Protein AF-A0A5B8FH58-F1 (afdb_monomer_lite)

Sequence (162 a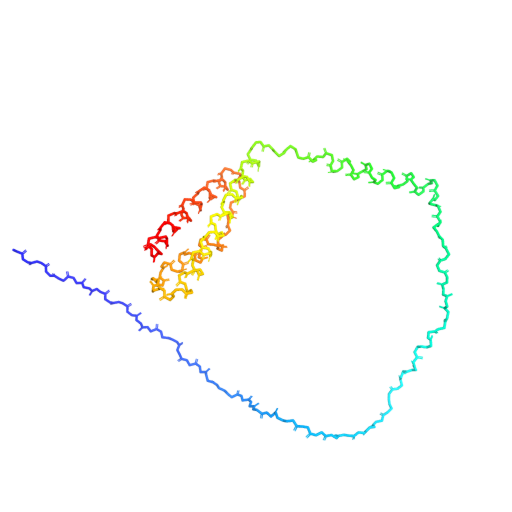a):
MTRTVSIRAASLMGLAAALLLGGCADSPPEGAADTGALPPATLNGAEVVTGPDKPSPEALDRAEAVSDAAAATTGAHADVGPRAREIGERERELALVRRKLVSQRHTLRQRRVAVDPGLDAEVLAATTARPSATEPAARLAEINAAILDARNLSDRLAALLS

Secondary structure (DSSP, 8-state):
----------------------------------------------------PPPPHHHHHHHHHHHHHHHHHHTT-----HHHHHHHHHHHHHHHHHHHHHHHHHHHHHTT----HHHHHHHHHHHH------SHHHHHHHHHHHHHHHHHHHHHHHHHH-

Structure (mmCIF, N/CA/C/O backbone):
data_AF-A0A5B8FH58-F1
#
_entry.id   AF-A0A5B8FH58-F1
#
loop_
_atom_site.group_PDB
_atom_site.id
_atom_site.type_symbol
_atom_site.label_atom_id
_atom_site.label_alt_id
_atom_site.label_comp_id
_atom_site.label_asym_id
_atom_site.label_entity_id
_atom_site.label_seq_id
_atom_site.pdbx_PDB_ins_code
_atom_site.Cartn_x
_atom_site.Cartn_y
_atom_site.Cartn_z
_atom_site.occupancy
_atom_site.B_iso_or_equiv
_atom_site.auth_seq_id
_atom_site.auth_comp_id
_atom_site.auth_asym_id
_atom_site.auth_atom_id
_atom_site.pdbx_PDB_model_num
ATOM 1 N N . MET A 1 1 ? -34.141 -34.342 5.334 1.00 43.81 1 MET A N 1
ATOM 2 C CA . MET A 1 1 ? -32.972 -35.225 5.128 1.00 43.81 1 MET A CA 1
ATOM 3 C C . MET A 1 1 ? -31.736 -34.498 5.630 1.00 43.81 1 MET A C 1
ATOM 5 O O . MET A 1 1 ? -31.265 -33.576 4.984 1.00 43.81 1 MET A O 1
ATOM 9 N N . THR A 1 2 ? -31.295 -34.839 6.835 1.00 42.75 2 THR A N 1
ATOM 10 C CA . THR A 1 2 ? -30.142 -34.269 7.539 1.00 42.75 2 THR A CA 1
ATOM 11 C C . THR A 1 2 ? -28.866 -34.997 7.119 1.00 42.75 2 THR A C 1
ATOM 13 O O . THR A 1 2 ? -28.808 -36.223 7.183 1.00 42.75 2 THR A O 1
ATOM 16 N N . ARG A 1 3 ? -27.834 -34.258 6.694 1.00 48.41 3 ARG A N 1
ATOM 17 C CA . ARG A 1 3 ? -26.467 -34.782 6.582 1.00 48.41 3 ARG A CA 1
ATOM 18 C C . ARG A 1 3 ? -25.529 -33.941 7.434 1.00 48.41 3 ARG A C 1
ATOM 20 O O . ARG A 1 3 ? -25.279 -32.774 7.157 1.00 48.41 3 ARG A O 1
ATOM 27 N N . THR A 1 4 ? -25.080 -34.586 8.496 1.00 44.44 4 THR A N 1
ATOM 28 C CA . THR A 1 4 ? -24.043 -34.198 9.446 1.00 44.44 4 THR A CA 1
ATOM 29 C C . THR A 1 4 ? -22.679 -34.728 8.966 1.00 44.44 4 THR A C 1
ATOM 31 O O . THR A 1 4 ? -22.645 -35.649 8.150 1.00 44.44 4 THR A O 1
ATOM 34 N N . VAL A 1 5 ? -21.595 -34.241 9.600 1.00 43.44 5 VAL A N 1
ATOM 35 C CA . VAL A 1 5 ? -20.196 -34.762 9.602 1.00 43.44 5 VAL A CA 1
ATOM 36 C C . VAL A 1 5 ? -19.317 -34.201 8.455 1.00 43.44 5 VAL A C 1
ATOM 38 O O . VAL A 1 5 ? -19.770 -34.124 7.325 1.00 43.44 5 VAL A O 1
ATOM 41 N N . SER A 1 6 ? -18.066 -33.739 8.620 1.00 38.81 6 SER A N 1
ATOM 42 C CA . SER A 1 6 ? -17.050 -33.913 9.672 1.00 38.81 6 SER A CA 1
ATOM 43 C C . SER A 1 6 ? -16.101 -32.709 9.723 1.00 38.81 6 SER A C 1
ATOM 45 O O . SER A 1 6 ? -15.565 -32.303 8.696 1.00 38.81 6 SER A O 1
ATOM 47 N N . ILE A 1 7 ? -15.796 -32.222 10.924 1.00 46.41 7 ILE A N 1
ATOM 48 C CA . ILE A 1 7 ? -14.622 -31.382 11.193 1.00 46.41 7 ILE A CA 1
ATOM 49 C C . ILE A 1 7 ? -13.418 -32.326 11.317 1.00 46.41 7 ILE A C 1
ATOM 51 O O . ILE A 1 7 ? -13.468 -33.278 12.098 1.00 46.41 7 ILE A O 1
ATOM 55 N N . ARG A 1 8 ? -12.343 -32.091 10.557 1.00 45.84 8 ARG A N 1
ATOM 56 C CA . ARG A 1 8 ? -11.032 -32.708 10.807 1.00 45.84 8 ARG A CA 1
ATOM 57 C C . ARG A 1 8 ? -10.108 -31.660 11.415 1.00 45.84 8 ARG A C 1
ATOM 59 O O . ARG A 1 8 ? -9.589 -30.796 10.720 1.00 45.84 8 ARG A O 1
ATOM 66 N N . ALA A 1 9 ? -9.931 -31.774 12.726 1.00 45.72 9 ALA A N 1
ATOM 67 C CA . ALA A 1 9 ? -8.808 -31.211 13.452 1.00 45.72 9 ALA A CA 1
ATOM 68 C C . ALA A 1 9 ? -7.535 -31.979 13.068 1.00 45.72 9 ALA A C 1
ATOM 70 O O . ALA A 1 9 ? -7.535 -33.211 13.068 1.00 45.72 9 ALA A O 1
ATOM 71 N N . ALA A 1 10 ? -6.461 -31.258 12.759 1.00 48.81 10 ALA A N 1
ATOM 72 C CA . ALA A 1 10 ? -5.134 -31.828 12.588 1.00 48.81 10 ALA A CA 1
ATOM 73 C C . ALA A 1 10 ? -4.118 -31.000 13.390 1.00 48.81 10 ALA A C 1
ATOM 75 O O . ALA A 1 10 ? -3.719 -29.912 12.990 1.00 48.81 10 ALA A O 1
ATOM 76 N N . SER A 1 11 ? -3.743 -31.582 14.533 1.00 46.19 11 SER A N 1
ATOM 77 C CA . SER A 1 11 ? -2.396 -31.617 15.125 1.00 46.19 11 SER A CA 1
ATOM 78 C C . SER A 1 11 ? -1.676 -30.302 15.470 1.00 46.19 11 SER A C 1
ATOM 80 O O . SER A 1 11 ? -0.882 -29.774 14.700 1.00 46.19 11 SER A O 1
ATOM 82 N N . LEU A 1 12 ? -1.858 -29.901 16.733 1.00 45.56 12 LEU A N 1
ATOM 83 C CA . LEU A 1 12 ? -0.871 -29.235 17.590 1.00 45.56 12 LEU A CA 1
ATOM 84 C C . LEU A 1 12 ? 0.172 -30.258 18.075 1.00 45.56 12 LEU A C 1
ATOM 86 O O . LEU A 1 12 ? -0.206 -31.200 18.760 1.00 45.56 12 LEU A O 1
ATOM 90 N N . MET A 1 13 ? 1.451 -30.046 17.765 1.00 40.66 13 MET A N 1
ATOM 91 C CA . MET A 1 13 ? 2.664 -30.517 18.467 1.00 40.66 13 MET A CA 1
ATOM 92 C C . MET A 1 13 ? 3.833 -29.800 17.767 1.00 40.66 13 MET A C 1
ATOM 94 O O . MET A 1 13 ? 3.853 -29.754 16.547 1.00 40.66 13 MET A O 1
ATOM 98 N N . GLY A 1 14 ? 4.833 -29.183 18.382 1.00 36.72 14 GLY A N 1
ATOM 99 C CA . GLY A 1 14 ? 5.297 -29.132 19.757 1.00 36.72 14 GLY A CA 1
ATOM 100 C C . GLY A 1 14 ? 6.804 -28.870 19.668 1.00 36.72 14 GLY A C 1
ATOM 101 O O . GLY A 1 14 ? 7.513 -29.684 19.092 1.00 36.72 14 GLY A O 1
ATOM 102 N N . LEU A 1 15 ? 7.295 -27.744 20.189 1.00 39.00 15 LEU A N 1
ATOM 103 C CA . LEU A 1 15 ? 8.699 -27.620 20.595 1.00 39.00 15 LEU A CA 1
ATOM 104 C C . LEU A 1 15 ? 8.818 -26.516 21.652 1.00 39.00 15 LEU A C 1
ATOM 106 O O . LEU A 1 15 ? 9.039 -25.344 21.363 1.00 39.00 15 LEU A O 1
ATOM 110 N N . ALA A 1 16 ? 8.595 -26.926 22.894 1.00 42.88 16 ALA A N 1
ATOM 111 C CA . ALA A 1 16 ? 8.941 -26.187 24.094 1.00 42.88 16 ALA A CA 1
ATOM 112 C C . ALA A 1 16 ? 10.018 -26.994 24.827 1.00 42.88 16 ALA A C 1
ATOM 114 O O . ALA A 1 16 ? 9.779 -28.162 25.122 1.00 42.88 16 ALA A O 1
ATOM 115 N N . ALA A 1 17 ? 11.177 -26.372 25.061 1.00 44.41 17 ALA A N 1
ATOM 116 C CA . ALA A 1 17 ? 12.247 -26.686 26.030 1.00 44.41 17 ALA A CA 1
ATOM 117 C C . ALA A 1 17 ? 13.522 -25.978 25.521 1.00 44.41 17 ALA A C 1
ATOM 119 O O . ALA A 1 17 ? 13.804 -26.067 24.332 1.00 44.41 17 ALA A O 1
ATOM 120 N N . ALA A 1 18 ? 14.344 -25.247 26.274 1.00 46.00 18 ALA A N 1
ATOM 121 C CA . ALA A 1 18 ? 14.565 -25.060 27.712 1.00 46.00 18 ALA A CA 1
ATOM 122 C C . ALA A 1 18 ? 15.264 -23.674 27.879 1.00 46.00 18 ALA A C 1
ATOM 124 O O . ALA A 1 18 ? 15.971 -23.255 26.967 1.00 46.00 18 ALA A O 1
ATOM 125 N N . LEU A 1 19 ? 14.950 -22.814 28.867 1.00 40.53 19 LEU A N 1
ATOM 126 C CA . LEU A 1 19 ? 15.489 -22.767 30.252 1.00 40.53 19 LEU A CA 1
ATOM 127 C C . LEU A 1 19 ? 17.034 -22.898 30.277 1.00 40.53 19 LEU A C 1
ATOM 129 O O . LEU A 1 19 ? 17.550 -23.822 29.671 1.00 40.53 19 LEU A O 1
ATOM 133 N N . LEU A 1 20 ? 17.863 -22.136 30.996 1.00 43.88 20 LEU A N 1
ATOM 134 C CA . LEU A 1 20 ? 17.771 -21.060 31.998 1.00 43.88 20 LEU A CA 1
ATOM 135 C C . LEU A 1 20 ? 19.236 -20.756 32.436 1.00 43.88 20 LEU A C 1
ATOM 137 O O . LEU A 1 20 ? 20.122 -21.547 32.124 1.00 43.88 20 LEU A O 1
ATOM 141 N N . LEU A 1 21 ? 19.418 -19.730 33.287 1.00 45.22 21 LEU A N 1
ATOM 142 C CA . LEU A 1 21 ? 20.609 -19.387 34.110 1.00 45.22 21 LEU A CA 1
ATOM 143 C C . LEU A 1 21 ? 21.671 -18.564 33.370 1.00 45.22 21 LEU A C 1
ATOM 145 O O . LEU A 1 21 ? 22.088 -18.921 32.282 1.00 45.22 21 LEU A O 1
ATOM 149 N N . GLY A 1 22 ? 22.197 -17.456 33.881 1.00 36.00 22 GLY A N 1
ATOM 150 C CA . GLY A 1 22 ? 22.182 -16.760 35.175 1.00 36.00 22 GLY A CA 1
ATOM 151 C C . GLY A 1 22 ? 23.181 -15.593 35.000 1.00 36.00 22 GLY A C 1
ATOM 152 O O . GLY A 1 22 ? 23.933 -15.582 34.033 1.00 36.00 22 GLY A O 1
ATOM 153 N N . GLY A 1 23 ? 23.273 -14.539 35.793 1.00 35.69 23 GLY A N 1
ATOM 154 C CA . GLY A 1 23 ? 22.711 -14.147 37.069 1.00 35.69 23 GLY A CA 1
ATOM 155 C C . GLY A 1 23 ? 23.127 -12.684 37.306 1.00 35.69 23 GLY A C 1
ATOM 156 O O . GLY A 1 23 ? 23.932 -12.121 36.563 1.00 35.69 23 GLY A O 1
ATOM 157 N N . CYS A 1 24 ? 22.524 -12.069 38.314 1.00 43.91 24 CYS A N 1
ATOM 158 C CA . CYS A 1 24 ? 22.729 -10.686 38.731 1.00 43.91 24 CYS A CA 1
ATOM 159 C C . CYS A 1 24 ? 24.062 -10.470 39.469 1.00 43.91 24 CYS A C 1
ATOM 161 O O . CYS A 1 24 ? 24.458 -11.322 40.258 1.00 43.91 24 CYS A O 1
ATOM 163 N N . ALA A 1 25 ? 24.657 -9.289 39.292 1.00 37.25 25 ALA A N 1
ATOM 164 C CA . ALA A 1 25 ? 25.415 -8.497 40.280 1.00 37.25 25 ALA A CA 1
ATOM 165 C C . ALA A 1 25 ? 25.683 -7.143 39.587 1.00 37.25 25 ALA A C 1
ATOM 167 O O . ALA A 1 25 ? 26.184 -7.136 38.467 1.00 37.25 25 ALA A O 1
ATOM 168 N N . ASP A 1 26 ? 25.163 -5.986 39.996 1.00 38.03 26 ASP A N 1
ATOM 169 C CA . ASP A 1 26 ? 25.216 -5.256 41.276 1.00 38.03 26 ASP A CA 1
ATOM 170 C C . ASP A 1 26 ? 26.647 -4.914 41.752 1.00 38.03 26 ASP A C 1
ATOM 172 O O . ASP A 1 26 ? 27.551 -5.736 41.652 1.00 38.03 26 ASP A O 1
ATOM 176 N N . SER A 1 27 ? 26.852 -3.650 42.138 1.00 38.84 27 SER A N 1
ATOM 177 C CA . SER A 1 27 ? 28.067 -2.831 41.879 1.00 38.84 27 SER A CA 1
ATOM 178 C C . SER A 1 27 ? 29.084 -2.721 43.072 1.00 38.84 27 SER A C 1
ATOM 180 O O . SER A 1 27 ? 29.090 -3.617 43.905 1.00 38.84 27 SER A O 1
ATOM 182 N N . PRO A 1 28 ? 29.931 -1.654 43.199 1.00 59.25 28 PRO A N 1
ATOM 183 C CA . PRO A 1 28 ? 31.424 -1.540 43.152 1.00 59.25 28 PRO A CA 1
ATOM 184 C C . PRO A 1 28 ? 32.060 -1.296 44.576 1.00 59.25 28 PRO A C 1
ATOM 186 O O . PRO A 1 28 ? 31.391 -1.718 45.518 1.00 59.25 28 PRO A O 1
ATOM 189 N N . PRO A 1 29 ? 33.219 -0.607 44.865 1.00 54.75 29 PRO A N 1
ATOM 190 C CA . PRO A 1 29 ? 34.325 0.032 44.096 1.00 54.75 29 PRO A CA 1
ATOM 191 C C . PRO A 1 29 ? 35.768 -0.262 44.654 1.00 54.75 29 PRO A C 1
ATOM 193 O O . PRO A 1 29 ? 35.961 -1.254 45.342 1.00 54.75 29 PRO A O 1
ATOM 196 N N . GLU A 1 30 ? 36.738 0.643 44.392 1.00 40.69 30 GLU A N 1
ATOM 197 C CA . GLU A 1 30 ? 38.152 0.733 44.872 1.00 40.69 30 GLU A CA 1
ATOM 198 C C . GLU A 1 30 ? 39.189 -0.005 43.994 1.00 40.69 30 GLU A C 1
ATOM 200 O O . GLU A 1 30 ? 38.968 -1.126 43.570 1.00 40.69 30 GLU A O 1
ATOM 205 N N . GLY A 1 31 ? 40.361 0.512 43.618 1.00 34.31 31 GLY A N 1
ATOM 206 C CA . GLY A 1 31 ? 41.096 1.731 43.934 1.00 34.31 31 GLY A CA 1
ATOM 207 C C . GLY A 1 31 ? 42.590 1.485 43.633 1.00 34.31 31 GLY A C 1
ATOM 208 O O . GLY A 1 31 ? 43.151 0.519 44.125 1.00 34.31 31 GLY A O 1
ATOM 209 N N . ALA A 1 32 ? 43.197 2.393 42.858 1.00 38.81 32 ALA A N 1
ATOM 210 C CA . ALA A 1 32 ? 44.631 2.734 42.766 1.00 38.81 32 ALA A CA 1
ATOM 211 C C . ALA A 1 32 ? 45.673 1.826 42.046 1.00 38.81 32 ALA A C 1
ATOM 213 O O . ALA A 1 32 ? 45.984 0.725 42.480 1.00 38.81 32 ALA A O 1
ATOM 214 N N . ALA A 1 33 ? 46.322 2.486 41.063 1.00 39.91 33 ALA A N 1
ATOM 215 C CA . ALA A 1 33 ? 47.732 2.426 40.617 1.00 39.91 33 ALA A CA 1
ATOM 216 C C . ALA A 1 33 ? 48.218 1.141 39.895 1.00 39.91 33 ALA A C 1
ATOM 218 O O . ALA A 1 33 ? 47.824 0.039 40.228 1.00 39.91 33 ALA A O 1
ATOM 219 N N . ASP A 1 34 ? 49.075 1.176 38.870 1.00 37.84 34 ASP A N 1
ATOM 220 C CA . ASP A 1 34 ? 50.112 2.152 38.549 1.00 37.84 34 ASP A CA 1
ATOM 221 C C . ASP A 1 34 ? 50.549 2.037 37.062 1.00 37.84 34 ASP A C 1
ATOM 223 O O . ASP A 1 34 ? 50.485 0.969 36.457 1.00 37.84 34 ASP A O 1
ATOM 227 N N . THR A 1 35 ? 50.979 3.176 36.512 1.00 45.94 35 THR A N 1
ATOM 228 C CA . THR A 1 35 ? 51.947 3.390 35.411 1.00 45.94 35 THR A CA 1
ATOM 229 C C . THR A 1 35 ? 51.936 2.524 34.132 1.00 45.94 35 THR A C 1
ATOM 231 O O . THR A 1 35 ? 52.634 1.524 33.993 1.00 45.94 35 THR A O 1
ATOM 234 N N . GLY A 1 36 ? 51.310 3.072 33.082 1.00 41.53 36 GLY A N 1
ATOM 235 C CA . GLY A 1 36 ? 51.581 2.756 31.674 1.00 41.53 36 GLY A CA 1
ATOM 236 C C . GLY A 1 36 ? 51.595 4.044 30.848 1.00 41.53 36 GLY A C 1
ATOM 237 O O . GLY A 1 36 ? 50.553 4.632 30.583 1.00 41.53 36 GLY A O 1
ATOM 238 N N . ALA A 1 37 ? 52.791 4.520 30.521 1.00 49.47 37 ALA A N 1
ATOM 239 C CA . ALA A 1 37 ? 53.079 5.808 29.903 1.00 49.47 37 ALA A CA 1
ATOM 240 C C . ALA A 1 37 ? 52.355 6.079 28.570 1.00 49.47 37 ALA A C 1
ATOM 242 O O . ALA A 1 37 ? 52.535 5.327 27.619 1.00 49.47 37 ALA A O 1
ATOM 243 N N . LEU A 1 38 ? 51.700 7.243 28.463 1.00 52.09 38 LEU A N 1
ATOM 244 C CA . LEU A 1 38 ? 51.669 8.073 27.252 1.00 52.09 38 LEU A CA 1
ATOM 245 C C . LEU A 1 38 ? 51.635 9.558 27.683 1.00 52.09 38 LEU A C 1
ATOM 247 O O . LEU A 1 38 ? 50.771 9.930 28.478 1.00 52.09 38 LEU A O 1
ATOM 251 N N . PRO A 1 39 ? 52.573 10.411 27.227 1.00 60.88 39 PRO A N 1
ATOM 252 C CA . PRO A 1 39 ? 52.572 11.832 27.569 1.00 60.88 39 PRO A CA 1
ATOM 253 C C . PRO A 1 39 ? 51.375 12.552 26.919 1.00 60.88 39 PRO A C 1
ATOM 255 O O . PRO A 1 39 ? 50.968 12.174 25.816 1.00 60.88 39 PRO A O 1
ATOM 258 N N . PRO A 1 40 ? 50.811 13.602 27.547 1.00 56.56 40 PRO A N 1
ATOM 259 C CA . PRO A 1 40 ? 49.778 14.404 26.909 1.00 56.56 40 PRO A CA 1
ATOM 260 C C . PRO A 1 40 ? 50.373 15.103 25.686 1.00 56.56 40 PRO A C 1
ATOM 262 O O . PRO A 1 40 ? 51.399 15.779 25.783 1.00 56.56 40 PRO A O 1
ATOM 265 N N . ALA A 1 41 ? 49.721 14.932 24.535 1.00 52.28 41 ALA A N 1
ATOM 266 C CA . ALA A 1 41 ? 50.026 15.677 23.326 1.00 52.28 41 ALA A CA 1
ATOM 267 C C . ALA A 1 41 ? 49.936 17.175 23.639 1.00 52.28 41 ALA A C 1
ATOM 269 O O . ALA A 1 41 ? 48.856 17.732 23.839 1.00 52.28 41 ALA A O 1
ATOM 270 N N . THR A 1 42 ? 51.093 17.823 23.718 1.00 49.47 42 THR A N 1
ATOM 271 C CA . THR A 1 42 ? 51.193 19.274 23.728 1.00 49.47 42 THR A CA 1
ATOM 272 C C . THR A 1 42 ? 50.625 19.771 22.405 1.00 49.47 42 THR A C 1
ATOM 274 O O . THR A 1 42 ? 51.260 19.613 21.363 1.00 49.47 42 THR A O 1
ATOM 277 N N . LEU A 1 43 ? 49.422 20.348 22.438 1.00 57.16 43 LEU A N 1
ATOM 278 C CA . LEU A 1 43 ? 48.912 21.194 21.364 1.00 57.16 43 LEU A CA 1
ATOM 279 C C . LEU A 1 43 ? 49.821 22.420 21.286 1.00 57.16 43 LEU A C 1
ATOM 281 O O . LEU A 1 43 ? 49.638 23.395 22.011 1.00 57.16 43 LEU A O 1
ATOM 285 N N . ASN A 1 44 ? 50.851 22.322 20.453 1.00 45.19 44 ASN A N 1
ATOM 286 C CA . ASN A 1 44 ? 51.788 23.396 20.193 1.00 45.19 44 ASN A CA 1
ATOM 287 C C . ASN A 1 44 ? 51.872 23.584 18.680 1.00 45.19 44 ASN A C 1
ATOM 289 O O . ASN A 1 44 ? 52.263 22.668 17.962 1.00 45.19 44 ASN A O 1
ATOM 293 N N . GLY A 1 45 ? 51.472 24.767 18.220 1.00 41.00 45 GLY A N 1
ATOM 294 C CA . GLY A 1 45 ? 51.490 25.152 16.814 1.00 41.00 45 GLY A CA 1
ATOM 295 C C . GLY A 1 45 ? 50.108 25.526 16.304 1.00 41.00 45 GLY A C 1
ATOM 296 O O . GLY A 1 45 ? 49.337 24.678 15.869 1.00 41.00 45 GLY A O 1
ATOM 297 N N . ALA A 1 46 ? 49.812 26.823 16.318 1.00 49.75 46 ALA A N 1
ATOM 298 C CA . ALA A 1 46 ? 48.863 27.389 15.378 1.00 49.75 46 ALA A CA 1
ATOM 299 C C . ALA A 1 46 ? 49.452 27.211 13.970 1.00 49.75 46 ALA A C 1
ATOM 301 O O . ALA A 1 46 ? 50.202 28.066 13.500 1.00 49.75 46 ALA A O 1
ATOM 302 N N . GLU A 1 47 ? 49.151 26.094 13.306 1.00 45.75 47 GLU A N 1
ATOM 303 C CA . GLU A 1 47 ? 49.257 26.052 11.852 1.00 45.75 47 GLU A CA 1
ATOM 304 C C . GLU A 1 47 ? 48.155 26.952 11.306 1.00 45.75 47 GLU A C 1
ATOM 306 O O . GLU A 1 47 ? 46.983 26.597 11.179 1.00 45.75 47 GLU A O 1
ATOM 311 N N . VAL A 1 48 ? 48.559 28.194 11.061 1.00 48.12 48 VAL A N 1
ATOM 312 C CA . VAL A 1 48 ? 47.851 29.122 10.202 1.00 48.12 48 VAL A CA 1
ATOM 313 C C . VAL A 1 48 ? 47.713 28.422 8.853 1.00 48.12 48 VAL A C 1
ATOM 315 O O . VAL A 1 48 ? 48.665 28.359 8.081 1.00 48.12 48 VAL A O 1
ATOM 318 N N . VAL A 1 49 ? 46.527 27.884 8.572 1.00 49.47 49 VAL A N 1
ATOM 319 C CA . VAL A 1 49 ? 46.118 27.518 7.214 1.00 49.47 49 VAL A CA 1
ATOM 320 C C . VAL A 1 49 ? 46.025 28.829 6.435 1.00 49.47 49 VAL A C 1
ATOM 322 O O . VAL A 1 49 ? 45.002 29.515 6.421 1.00 49.47 49 VAL A O 1
ATOM 325 N N . THR A 1 50 ? 47.153 29.248 5.871 1.00 47.28 50 THR A N 1
ATOM 326 C CA . THR A 1 50 ? 47.260 30.426 5.022 1.00 47.28 50 THR A CA 1
ATOM 327 C C . THR A 1 50 ? 46.592 30.140 3.684 1.00 47.28 50 THR A C 1
ATOM 329 O O . THR A 1 50 ? 47.215 29.544 2.822 1.00 47.28 50 THR A O 1
ATOM 332 N N . GLY A 1 51 ? 45.357 30.621 3.525 1.00 49.34 51 GLY A N 1
ATOM 333 C CA . GLY A 1 51 ? 44.794 31.124 2.265 1.00 49.34 51 GLY A CA 1
ATOM 334 C C . GLY A 1 51 ? 44.545 30.129 1.115 1.00 49.34 51 GLY A C 1
ATOM 335 O O . GLY A 1 51 ? 45.206 29.107 0.992 1.00 49.34 51 GLY A O 1
ATOM 336 N N . PRO A 1 52 ? 43.572 30.419 0.233 1.00 52.31 52 PRO A N 1
ATOM 337 C CA . PRO A 1 52 ? 43.286 29.571 -0.914 1.00 52.31 52 PRO A CA 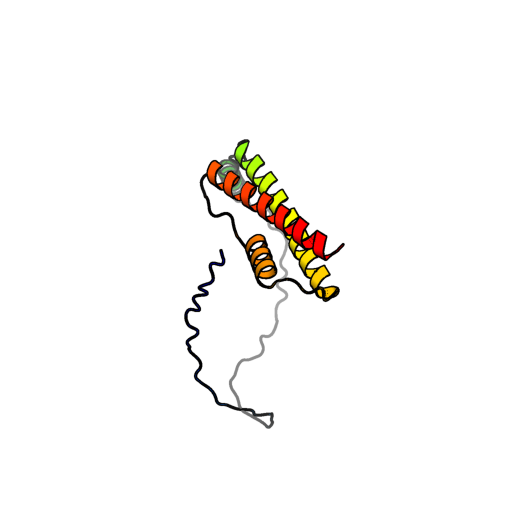1
ATOM 338 C C . PRO A 1 52 ? 44.379 29.765 -1.969 1.00 52.31 52 PRO A C 1
ATOM 340 O O . PRO A 1 52 ? 44.426 30.805 -2.632 1.00 52.31 52 PRO A O 1
ATOM 343 N N . ASP A 1 53 ? 45.242 28.767 -2.152 1.00 58.28 53 ASP A N 1
ATOM 344 C CA . ASP A 1 53 ? 46.040 28.672 -3.370 1.00 58.28 53 ASP A CA 1
ATOM 345 C C . ASP A 1 53 ? 45.076 28.658 -4.558 1.00 58.28 53 ASP A C 1
ATOM 347 O O . ASP A 1 53 ? 44.202 27.793 -4.675 1.00 58.28 53 ASP A O 1
ATOM 351 N N . LYS A 1 54 ? 45.195 29.659 -5.435 1.00 59.72 54 LYS A N 1
ATOM 352 C CA . LYS A 1 54 ? 44.498 29.624 -6.719 1.00 59.72 54 LYS A CA 1
ATOM 353 C C . LYS A 1 54 ? 44.995 28.371 -7.447 1.00 59.72 54 LYS A C 1
ATOM 355 O O . LYS A 1 54 ? 46.208 28.249 -7.623 1.00 59.72 54 LYS A O 1
ATOM 360 N N . PRO A 1 55 ? 44.107 27.447 -7.851 1.00 61.00 55 PRO A N 1
ATOM 361 C CA . PRO A 1 55 ? 44.531 26.248 -8.557 1.00 61.00 55 PRO A CA 1
ATOM 362 C C . PRO A 1 55 ? 45.302 26.651 -9.816 1.00 61.00 55 PRO A C 1
ATOM 364 O O . PRO A 1 55 ? 44.932 27.613 -10.496 1.00 61.00 55 PRO A O 1
ATOM 367 N N . SER A 1 56 ? 46.398 25.946 -10.103 1.00 69.38 56 SER A N 1
ATOM 368 C CA . SER A 1 56 ? 47.169 26.194 -11.319 1.00 69.38 56 SER A CA 1
ATOM 369 C C . SER A 1 56 ? 46.276 25.998 -12.554 1.00 69.38 56 SER A C 1
ATOM 371 O O . SER A 1 56 ? 45.356 25.177 -12.509 1.00 69.38 56 SER A O 1
ATOM 373 N N . PRO A 1 57 ? 46.524 26.711 -13.668 1.00 68.69 57 PRO A N 1
ATOM 374 C CA . PRO A 1 57 ? 45.730 26.563 -14.891 1.00 68.69 57 PRO A CA 1
ATOM 375 C C . PRO A 1 57 ? 45.625 25.100 -15.348 1.00 68.69 57 PRO A C 1
ATOM 377 O O . PRO A 1 57 ? 44.543 24.616 -15.636 1.00 68.69 57 PRO A O 1
ATOM 380 N N . GLU A 1 58 ? 46.713 24.337 -15.239 1.00 70.50 58 GLU A N 1
ATOM 381 C CA . GLU A 1 58 ? 46.737 22.903 -15.560 1.00 70.50 58 GLU A CA 1
ATOM 382 C C . GLU A 1 58 ? 45.892 22.026 -14.616 1.00 70.50 58 GLU A C 1
ATOM 384 O O . GLU A 1 58 ? 45.539 20.896 -14.961 1.00 70.50 58 GLU A O 1
ATOM 389 N N . ALA A 1 59 ? 45.622 22.478 -13.387 1.00 67.62 59 ALA A N 1
ATOM 390 C CA . ALA A 1 59 ? 44.717 21.804 -12.456 1.00 67.62 59 ALA A CA 1
ATOM 391 C C . ALA A 1 59 ? 43.251 22.149 -12.755 1.00 67.62 59 ALA A C 1
ATOM 393 O O . ALA A 1 59 ? 42.388 21.292 -12.579 1.00 67.62 59 ALA A O 1
ATOM 394 N N . LEU A 1 60 ? 42.987 23.365 -13.246 1.00 67.38 60 LEU A N 1
ATOM 395 C CA . LEU A 1 60 ? 41.675 23.772 -13.748 1.00 67.38 60 LEU A CA 1
ATOM 396 C C . LEU A 1 60 ? 41.327 23.028 -15.039 1.00 67.38 60 LEU A C 1
ATOM 398 O O . LEU A 1 60 ? 40.263 22.426 -15.091 1.00 67.38 60 LEU A O 1
ATOM 402 N N . ASP A 1 61 ? 42.251 22.936 -15.997 1.00 69.38 61 ASP A N 1
ATOM 403 C CA . ASP A 1 61 ? 42.046 22.197 -17.252 1.00 69.38 61 ASP A CA 1
ATOM 404 C C . ASP A 1 61 ? 41.817 20.698 -16.995 1.00 69.38 61 ASP A C 1
ATOM 406 O O . ASP A 1 61 ? 40.973 20.056 -17.621 1.00 69.38 61 ASP A O 1
ATOM 410 N N . ARG A 1 62 ? 42.533 20.118 -16.019 1.00 68.50 62 ARG A N 1
ATOM 411 C CA . ARG A 1 62 ? 42.290 18.734 -15.581 1.00 68.50 62 ARG A CA 1
ATOM 412 C C . ARG A 1 62 ? 40.944 18.574 -14.882 1.00 68.50 62 ARG A C 1
ATOM 414 O O . ARG A 1 62 ? 40.293 17.554 -15.082 1.00 68.50 62 ARG A O 1
ATOM 421 N N . ALA A 1 63 ? 40.525 19.540 -14.068 1.00 66.06 63 ALA A N 1
ATOM 422 C CA . ALA A 1 63 ? 39.220 19.506 -13.415 1.00 66.06 63 ALA A CA 1
ATOM 423 C C . ALA A 1 63 ? 38.074 19.682 -14.422 1.00 66.06 63 ALA A C 1
ATOM 425 O O . ALA A 1 63 ? 37.058 19.005 -14.292 1.00 66.06 63 ALA A O 1
ATOM 426 N N . GLU A 1 64 ? 38.254 20.517 -15.444 1.00 63.75 64 GLU A N 1
ATOM 427 C CA . GLU A 1 64 ? 37.302 20.714 -16.537 1.00 63.75 64 GLU A CA 1
ATOM 428 C C . GLU A 1 64 ? 37.208 19.458 -17.408 1.00 63.75 64 GLU A C 1
ATOM 430 O O . GLU A 1 64 ? 36.113 18.955 -17.614 1.00 63.75 64 GLU A O 1
ATOM 435 N N . ALA A 1 65 ? 38.330 18.827 -17.766 1.00 66.75 65 ALA A N 1
ATOM 436 C CA . ALA A 1 65 ? 38.320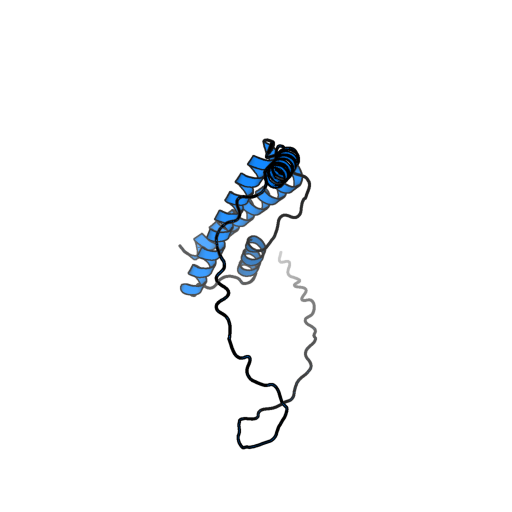 17.547 -18.479 1.00 66.75 65 ALA A CA 1
ATOM 437 C C . ALA A 1 65 ? 37.667 16.408 -17.668 1.00 66.75 65 ALA A C 1
ATOM 439 O O . ALA A 1 65 ? 36.984 15.548 -18.229 1.00 66.75 65 ALA A O 1
ATOM 440 N N . VAL A 1 66 ? 37.848 16.390 -16.342 1.00 66.69 66 VAL A N 1
ATOM 441 C CA . VAL A 1 66 ? 37.166 15.438 -15.448 1.00 66.69 66 VAL A CA 1
ATOM 442 C C . VAL A 1 66 ? 35.677 15.772 -15.321 1.00 66.69 66 VAL A C 1
ATOM 444 O O . VAL A 1 66 ? 34.858 14.856 -15.288 1.00 66.69 66 VAL A O 1
ATOM 447 N N . SER A 1 67 ? 35.313 17.054 -15.297 1.00 63.31 67 SER A N 1
ATOM 448 C CA . SER A 1 67 ? 33.926 17.525 -15.285 1.00 63.31 67 SER A CA 1
ATOM 449 C C . SER A 1 67 ? 33.212 17.221 -16.601 1.00 63.31 67 SER A C 1
ATOM 451 O O . SER A 1 67 ? 32.067 16.790 -16.570 1.00 63.31 67 SER A O 1
ATOM 453 N N . ASP A 1 68 ? 33.883 17.347 -17.742 1.00 61.50 68 ASP A N 1
ATOM 454 C CA . ASP A 1 68 ? 33.353 17.012 -19.064 1.00 61.50 68 ASP A CA 1
ATOM 455 C C . ASP A 1 68 ? 33.263 15.500 -19.270 1.00 61.50 68 ASP A C 1
ATOM 457 O O . ASP A 1 68 ? 32.294 15.011 -19.843 1.00 61.50 68 ASP A O 1
ATOM 461 N N . ALA A 1 69 ? 34.206 14.720 -18.733 1.00 59.59 69 ALA A N 1
ATOM 462 C CA . ALA A 1 69 ? 34.091 13.263 -18.687 1.00 59.59 69 ALA A CA 1
ATOM 463 C C . ALA A 1 69 ? 32.954 12.810 -17.749 1.00 59.59 69 ALA A C 1
ATOM 465 O O . ALA A 1 69 ? 32.222 11.861 -18.056 1.00 59.59 69 ALA A O 1
ATOM 466 N N . ALA A 1 70 ? 32.753 13.515 -16.632 1.00 58.41 70 ALA A N 1
ATOM 467 C CA . ALA A 1 70 ? 31.605 13.326 -15.754 1.00 58.41 70 ALA A CA 1
ATOM 468 C C . ALA A 1 70 ? 30.304 13.753 -16.450 1.00 58.41 70 ALA A C 1
ATOM 470 O O . ALA A 1 70 ? 29.315 13.041 -16.348 1.00 58.41 70 ALA A O 1
ATOM 471 N N . ALA A 1 71 ? 30.292 14.838 -17.225 1.00 57.62 71 ALA A N 1
ATOM 472 C CA . ALA A 1 71 ? 29.148 15.310 -18.007 1.00 57.62 71 ALA A CA 1
ATOM 473 C C . ALA A 1 71 ? 28.865 14.428 -19.232 1.00 57.62 71 ALA A C 1
ATOM 475 O O . ALA A 1 71 ? 27.717 14.288 -19.623 1.00 57.62 71 ALA A O 1
ATOM 476 N N . ALA A 1 72 ? 29.860 13.757 -19.810 1.00 59.12 72 ALA A N 1
ATOM 477 C CA . ALA A 1 72 ? 29.668 12.770 -20.870 1.00 59.12 72 ALA A CA 1
ATOM 478 C C . ALA A 1 72 ? 29.117 11.441 -20.322 1.00 59.12 72 ALA A C 1
ATOM 480 O O . ALA A 1 72 ? 28.347 10.761 -20.996 1.00 59.12 72 ALA A O 1
ATOM 481 N N . THR A 1 73 ? 29.457 11.087 -19.077 1.00 56.94 73 THR A N 1
ATOM 482 C CA . THR A 1 73 ? 28.895 9.915 -18.380 1.00 56.94 73 THR A CA 1
ATOM 483 C C . THR A 1 73 ? 27.550 10.203 -17.699 1.00 56.94 73 THR A C 1
ATOM 485 O O . THR A 1 73 ? 26.724 9.301 -17.579 1.00 56.94 73 THR A O 1
ATOM 488 N N . THR A 1 74 ? 27.278 11.455 -17.317 1.00 55.19 74 THR A N 1
ATOM 489 C CA . THR A 1 74 ? 26.000 11.915 -16.732 1.00 55.19 74 THR A CA 1
ATOM 490 C C . THR A 1 74 ? 25.076 12.607 -17.739 1.00 55.19 74 THR A C 1
ATOM 492 O O . THR A 1 74 ? 23.897 12.788 -17.467 1.00 55.19 74 THR A O 1
ATOM 495 N N . GLY A 1 75 ? 25.543 12.899 -18.953 1.00 44.78 75 GLY A N 1
ATOM 496 C CA . GLY A 1 75 ? 24.763 13.433 -20.081 1.00 44.78 75 GLY A CA 1
ATOM 497 C C . GLY A 1 75 ? 23.764 12.433 -20.667 1.00 44.78 75 GLY A C 1
ATOM 498 O O . GLY A 1 75 ? 22.968 12.780 -21.532 1.00 44.78 75 GLY A O 1
ATOM 499 N N . ALA A 1 76 ? 23.749 11.210 -20.135 1.00 44.97 76 ALA A N 1
ATOM 500 C CA . ALA A 1 76 ? 22.648 10.264 -20.245 1.00 44.97 76 ALA A CA 1
ATOM 501 C C . ALA A 1 76 ? 21.646 10.409 -19.081 1.00 44.97 76 ALA A C 1
ATOM 503 O O . ALA A 1 76 ? 20.968 9.449 -18.705 1.00 44.97 76 ALA A O 1
ATOM 504 N N . HIS A 1 77 ? 21.543 11.591 -18.467 1.00 45.91 77 HIS A N 1
ATOM 505 C CA . HIS A 1 77 ? 20.429 11.893 -17.590 1.00 45.91 77 HIS A CA 1
ATOM 506 C C . HIS A 1 77 ? 19.137 11.849 -18.402 1.00 45.91 77 HIS A C 1
ATOM 508 O O . HIS A 1 77 ? 18.749 12.789 -19.087 1.00 45.91 77 HIS A O 1
ATOM 514 N N . ALA A 1 78 ? 18.440 10.741 -18.182 1.00 46.19 78 ALA A N 1
ATOM 515 C CA . ALA A 1 78 ? 17.002 10.715 -18.063 1.00 46.19 78 ALA A CA 1
ATOM 516 C C . ALA A 1 78 ? 16.228 10.886 -19.372 1.00 46.19 78 ALA A C 1
ATOM 518 O O . ALA A 1 78 ? 15.228 11.600 -19.397 1.00 46.19 78 ALA A O 1
ATOM 519 N N . ASP A 1 79 ? 16.519 10.051 -20.371 1.00 46.19 79 ASP A N 1
ATOM 520 C CA . ASP A 1 79 ? 15.388 9.472 -21.101 1.00 46.19 79 ASP A CA 1
ATOM 521 C C . ASP A 1 79 ? 14.726 8.435 -20.173 1.00 46.19 79 ASP A C 1
ATOM 523 O O . ASP A 1 79 ? 14.860 7.216 -20.302 1.00 46.19 79 ASP A O 1
ATOM 527 N N . VAL A 1 80 ? 14.089 8.943 -19.109 1.00 58.31 80 VAL A N 1
ATOM 528 C CA . VAL A 1 80 ? 13.172 8.183 -18.262 1.00 58.31 80 VAL A CA 1
ATOM 529 C C . VAL A 1 80 ? 11.974 7.955 -19.164 1.00 58.31 80 VAL A C 1
ATOM 531 O O . VAL A 1 80 ? 11.006 8.714 -19.128 1.00 58.31 80 VAL A O 1
ATOM 534 N N . GLY A 1 81 ? 12.094 6.958 -20.046 1.00 71.75 81 GLY A N 1
ATOM 535 C CA . GLY A 1 81 ? 11.072 6.649 -21.032 1.00 71.75 81 GLY A CA 1
ATOM 536 C C . GLY A 1 81 ? 9.702 6.559 -20.354 1.00 71.75 81 GLY A C 1
ATOM 537 O O . GLY A 1 81 ? 9.629 6.269 -19.155 1.00 71.75 81 GLY A O 1
ATOM 538 N N . PRO A 1 82 ? 8.599 6.784 -21.082 1.00 77.62 82 PRO A N 1
ATOM 539 C CA . PRO A 1 82 ? 7.260 6.969 -20.508 1.00 77.62 82 PRO A CA 1
ATOM 540 C C . PRO A 1 82 ? 6.875 5.924 -19.442 1.00 77.62 82 PRO A C 1
ATOM 542 O O . PRO A 1 82 ? 6.254 6.266 -18.438 1.00 77.62 82 PRO A O 1
ATOM 545 N N . ARG A 1 83 ? 7.339 4.673 -19.588 1.00 84.06 83 ARG A N 1
ATOM 546 C CA . ARG A 1 83 ? 7.159 3.593 -18.601 1.00 84.06 83 ARG A CA 1
ATOM 547 C C . ARG A 1 83 ? 7.851 3.821 -17.255 1.00 84.06 83 ARG A C 1
ATOM 549 O O . ARG A 1 83 ? 7.299 3.465 -16.223 1.00 84.06 83 ARG A O 1
ATOM 556 N N . ALA A 1 84 ? 9.056 4.378 -17.235 1.00 86.94 84 ALA A N 1
ATOM 557 C CA . ALA A 1 84 ? 9.778 4.625 -15.991 1.00 86.94 84 ALA A CA 1
ATOM 558 C C . ALA A 1 84 ? 9.143 5.777 -15.192 1.00 86.94 84 ALA A C 1
ATOM 560 O O . ALA A 1 84 ? 9.080 5.713 -13.963 1.00 86.94 84 ALA A O 1
ATOM 561 N N . ARG A 1 85 ? 8.577 6.778 -15.882 1.00 91.38 85 ARG A N 1
ATOM 562 C CA . ARG A 1 85 ? 7.751 7.812 -15.246 1.00 91.38 85 ARG A CA 1
ATOM 563 C C . ARG A 1 85 ? 6.479 7.215 -14.642 1.00 91.38 85 ARG A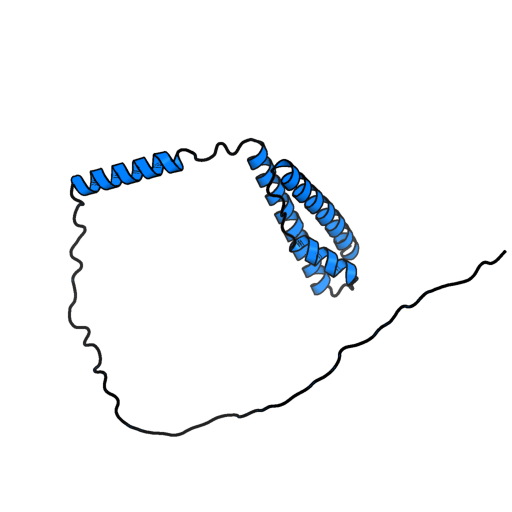 C 1
ATOM 565 O O . ARG A 1 85 ? 6.191 7.482 -13.480 1.00 91.38 85 ARG A O 1
ATOM 572 N N . GLU A 1 86 ? 5.766 6.383 -15.399 1.00 93.69 86 GLU A N 1
ATOM 573 C CA . GLU A 1 86 ? 4.550 5.708 -14.929 1.00 93.69 86 GLU A CA 1
ATOM 574 C C . GLU A 1 86 ? 4.817 4.839 -13.690 1.00 93.69 86 GLU A C 1
ATOM 576 O O . GLU A 1 86 ? 4.103 4.946 -12.694 1.00 93.69 86 GLU A O 1
ATOM 581 N N . ILE A 1 87 ? 5.884 4.033 -13.704 1.00 94.50 87 ILE A N 1
ATOM 582 C CA . ILE A 1 87 ? 6.298 3.240 -12.537 1.00 94.50 87 ILE A CA 1
ATOM 583 C C . ILE A 1 87 ? 6.556 4.155 -11.337 1.00 94.50 87 ILE A C 1
ATOM 585 O O . ILE A 1 87 ? 6.040 3.891 -10.254 1.00 94.50 87 ILE A O 1
ATOM 589 N N . GLY A 1 88 ? 7.284 5.260 -11.519 1.00 94.31 88 GLY A N 1
ATOM 590 C CA . GLY A 1 88 ? 7.545 6.215 -10.441 1.00 94.31 88 GLY A CA 1
ATOM 591 C C . GLY A 1 88 ? 6.275 6.859 -9.871 1.00 94.31 88 GLY A C 1
ATOM 592 O O . GLY A 1 88 ? 6.168 7.053 -8.659 1.00 94.31 88 GLY A O 1
ATOM 593 N N . GLU A 1 89 ? 5.289 7.170 -10.712 1.00 96.88 89 GLU A N 1
ATOM 594 C CA . GLU A 1 89 ? 3.987 7.693 -10.280 1.00 96.88 89 GLU A CA 1
ATOM 595 C C . GLU A 1 89 ? 3.197 6.643 -9.482 1.00 96.88 89 GLU A C 1
ATOM 597 O O . GLU A 1 89 ? 2.696 6.941 -8.393 1.00 96.88 89 GLU A O 1
ATOM 602 N N . ARG A 1 90 ? 3.166 5.393 -9.953 1.00 97.50 90 ARG A N 1
ATOM 603 C CA . ARG A 1 90 ? 2.507 4.285 -9.247 1.00 97.50 90 ARG A CA 1
ATOM 604 C C . ARG A 1 90 ? 3.193 3.923 -7.933 1.00 97.50 90 ARG A C 1
ATOM 606 O O . ARG A 1 90 ? 2.520 3.661 -6.942 1.00 97.50 90 ARG A O 1
ATOM 613 N N . GLU A 1 91 ? 4.519 3.972 -7.861 1.00 96.75 91 GLU A N 1
ATOM 614 C CA . GLU A 1 91 ? 5.249 3.752 -6.606 1.00 96.75 91 GLU A CA 1
ATOM 615 C C . GLU A 1 91 ? 4.932 4.827 -5.560 1.00 96.75 91 GLU A C 1
ATOM 617 O O . GLU A 1 91 ? 4.780 4.516 -4.374 1.00 96.75 91 GLU A O 1
ATOM 622 N N . ARG A 1 92 ? 4.772 6.087 -5.988 1.00 97.56 92 ARG A N 1
ATOM 623 C CA . ARG A 1 92 ? 4.325 7.175 -5.103 1.00 97.56 92 ARG A CA 1
ATOM 624 C C . ARG A 1 92 ? 2.905 6.931 -4.602 1.00 97.56 92 ARG A C 1
ATOM 626 O O . ARG A 1 92 ? 2.657 7.086 -3.407 1.00 97.56 92 ARG A O 1
ATOM 633 N N . GLU A 1 93 ? 1.993 6.520 -5.479 1.00 97.88 93 GLU A N 1
ATOM 634 C CA . GLU A 1 93 ? 0.623 6.154 -5.106 1.00 97.88 93 GLU A CA 1
ATOM 635 C C . GLU A 1 93 ? 0.613 5.020 -4.070 1.00 97.88 93 GLU A C 1
ATOM 637 O O . GLU A 1 93 ? 0.003 5.159 -3.007 1.00 97.88 93 GLU A O 1
ATOM 642 N N . LEU A 1 94 ? 1.367 3.943 -4.312 1.00 98.00 94 LEU A N 1
ATOM 643 C CA . LEU A 1 94 ? 1.511 2.832 -3.370 1.00 98.00 94 LEU A CA 1
ATOM 644 C C . LEU A 1 94 ? 2.050 3.302 -2.010 1.00 98.00 94 LEU A C 1
ATOM 646 O O . LEU A 1 94 ? 1.524 2.913 -0.965 1.00 98.00 94 LEU A O 1
ATOM 650 N N . ALA A 1 95 ? 3.063 4.171 -2.000 1.00 97.69 95 ALA A N 1
ATOM 651 C CA . ALA A 1 95 ? 3.617 4.723 -0.766 1.00 97.69 95 ALA A CA 1
ATOM 652 C C . ALA A 1 95 ? 2.582 5.539 0.031 1.00 97.69 95 ALA A C 1
ATOM 654 O O . ALA A 1 95 ? 2.537 5.437 1.260 1.00 97.69 95 ALA A O 1
ATOM 655 N N . LEU A 1 96 ? 1.727 6.314 -0.643 1.00 98.19 96 LEU A N 1
ATOM 656 C CA . LEU A 1 96 ? 0.652 7.075 0.002 1.00 98.19 96 LEU A CA 1
ATOM 657 C C . LEU A 1 96 ? -0.399 6.153 0.630 1.00 98.19 96 LEU A C 1
ATOM 659 O O . LEU A 1 96 ? -0.760 6.343 1.794 1.00 98.19 96 LEU A O 1
ATOM 663 N N . VAL A 1 97 ? -0.847 5.121 -0.094 1.00 97.94 97 VAL A N 1
ATOM 664 C CA . VAL A 1 97 ? -1.828 4.158 0.438 1.00 97.94 97 VAL A CA 1
ATOM 665 C C . VAL A 1 97 ? -1.242 3.387 1.625 1.00 97.94 97 VAL A C 1
ATOM 667 O O . VAL A 1 97 ? -1.907 3.228 2.648 1.00 97.94 97 VAL A O 1
ATOM 670 N N . ARG A 1 98 ? 0.037 2.995 1.566 1.00 98.06 98 ARG A N 1
ATOM 671 C CA . ARG A 1 98 ? 0.728 2.351 2.697 1.00 98.06 98 ARG A CA 1
ATOM 672 C C . ARG A 1 98 ? 0.804 3.243 3.930 1.00 98.06 98 ARG A C 1
ATOM 674 O O . ARG A 1 98 ? 0.539 2.772 5.034 1.00 98.06 98 ARG A O 1
ATOM 681 N N . ARG A 1 99 ? 1.111 4.534 3.768 1.00 98.12 99 ARG A N 1
ATOM 682 C CA . ARG A 1 99 ? 1.087 5.496 4.885 1.00 98.12 99 ARG A CA 1
ATOM 683 C C . ARG A 1 99 ? -0.306 5.601 5.506 1.00 98.12 99 ARG A C 1
ATOM 685 O O . ARG A 1 99 ? -0.416 5.611 6.731 1.00 98.12 99 ARG A O 1
ATOM 692 N N . LYS A 1 100 ? -1.359 5.618 4.681 1.00 98.06 100 LYS A N 1
ATOM 693 C CA . LYS A 1 100 ? -2.751 5.605 5.156 1.00 98.06 100 LYS A CA 1
ATOM 694 C C . LYS A 1 100 ? -3.049 4.351 5.982 1.00 98.06 100 LYS A C 1
ATOM 696 O O . LYS A 1 100 ? -3.562 4.485 7.088 1.00 98.06 100 LYS A O 1
ATOM 701 N N . LEU A 1 101 ? -2.667 3.163 5.507 1.00 98.06 101 LEU A N 1
ATOM 702 C CA . LEU A 1 101 ? -2.842 1.906 6.249 1.00 98.06 101 LEU A CA 1
ATOM 703 C C . LEU A 1 101 ? -2.148 1.929 7.614 1.00 98.06 101 LEU A C 1
ATOM 705 O O . LEU A 1 101 ? -2.758 1.582 8.625 1.00 98.06 101 LEU A O 1
ATOM 709 N N . VAL A 1 102 ? -0.889 2.377 7.660 1.00 98.00 102 VAL A N 1
ATOM 710 C CA . VAL A 1 102 ? -0.138 2.504 8.919 1.00 98.00 102 VAL A CA 1
ATOM 711 C C . VAL A 1 102 ? -0.850 3.458 9.879 1.00 98.00 102 VAL A C 1
ATOM 713 O O . VAL A 1 102 ? -0.987 3.144 11.061 1.00 98.00 102 VAL A O 1
ATOM 716 N N . SER A 1 103 ? -1.345 4.590 9.374 1.00 98.31 103 SER A N 1
ATOM 717 C CA . SER A 1 103 ? -2.098 5.561 10.168 1.00 98.31 103 SER A CA 1
ATOM 718 C C . SER A 1 103 ? -3.409 4.976 10.705 1.00 98.31 103 SER A C 1
ATOM 720 O O . SER A 1 103 ? -3.637 5.036 11.909 1.00 98.31 103 SER A O 1
ATOM 722 N N . GLN A 1 104 ? -4.224 4.329 9.866 1.00 98.06 104 GLN A N 1
ATOM 723 C CA . GLN A 1 104 ? -5.481 3.695 10.287 1.00 98.06 104 GLN A CA 1
ATOM 724 C C . GLN A 1 104 ? -5.243 2.610 11.341 1.00 98.06 104 GLN A C 1
ATOM 726 O O . GLN A 1 104 ? -5.912 2.581 12.373 1.00 98.06 104 GLN A O 1
ATOM 731 N N . ARG A 1 105 ? -4.241 1.753 11.118 1.00 96.69 105 ARG A N 1
ATOM 732 C CA . ARG A 1 105 ? -3.826 0.725 12.078 1.00 96.69 105 ARG A CA 1
ATOM 733 C C . ARG A 1 105 ? -3.388 1.340 13.406 1.00 96.69 105 ARG A C 1
ATOM 735 O O . ARG A 1 105 ? -3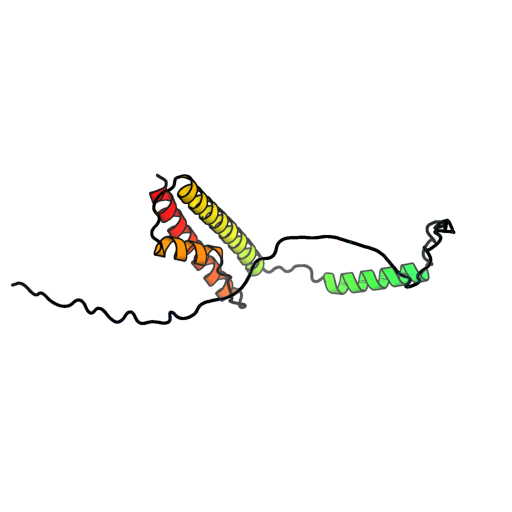.724 0.822 14.470 1.00 96.69 105 ARG A O 1
ATOM 742 N N . HIS A 1 106 ? -2.653 2.450 13.365 1.00 97.50 106 HIS A N 1
ATOM 743 C CA . HIS A 1 106 ? -2.275 3.184 14.567 1.00 97.50 106 HIS A CA 1
ATOM 744 C C . HIS A 1 106 ? -3.503 3.740 15.304 1.00 97.50 106 HIS A C 1
ATOM 746 O O . HIS A 1 106 ? -3.624 3.540 16.511 1.00 97.50 106 HIS A O 1
ATOM 752 N N . THR A 1 107 ? -4.450 4.355 14.593 1.00 98.00 107 THR A N 1
ATOM 753 C CA . THR A 1 107 ? -5.697 4.870 15.177 1.00 98.00 107 THR A CA 1
ATOM 754 C C . THR A 1 107 ? -6.541 3.762 15.811 1.00 98.00 107 THR A C 1
ATOM 756 O O . THR A 1 107 ? -7.034 3.939 16.924 1.00 98.00 107 THR A O 1
ATOM 759 N N . LEU A 1 108 ? -6.672 2.602 15.160 1.00 96.75 108 LEU A N 1
ATOM 760 C CA . LEU A 1 108 ? -7.378 1.440 15.718 1.00 96.75 108 LEU A CA 1
ATOM 761 C C . LEU A 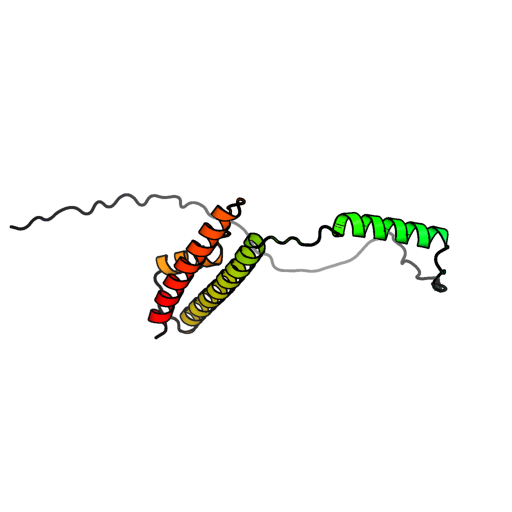1 108 ? -6.763 0.995 17.052 1.00 96.75 108 LEU A C 1
ATOM 763 O O . LEU A 1 108 ? -7.486 0.778 18.025 1.00 96.75 108 LEU A O 1
ATOM 767 N N . ARG A 1 109 ? -5.427 0.952 17.133 1.00 95.81 109 ARG A N 1
ATOM 768 C CA . ARG A 1 109 ? -4.697 0.632 18.372 1.00 95.81 109 ARG A CA 1
ATOM 769 C C . ARG A 1 109 ? -4.920 1.669 19.467 1.00 95.81 109 ARG A C 1
ATOM 771 O O . ARG A 1 109 ? -5.176 1.292 20.606 1.00 95.81 109 ARG A O 1
ATOM 778 N N . GLN A 1 110 ? -4.855 2.958 19.132 1.00 97.50 110 GLN A N 1
ATOM 779 C CA . GLN A 1 110 ? -5.113 4.042 20.087 1.00 97.50 110 GLN A CA 1
ATOM 780 C C . GLN A 1 110 ? -6.530 3.961 20.667 1.00 97.50 110 GLN A C 1
ATOM 782 O O . GLN A 1 110 ? -6.716 4.103 21.873 1.00 97.50 110 GLN A O 1
ATOM 787 N N . ARG A 1 111 ? -7.520 3.671 19.816 1.00 97.31 111 ARG A N 1
ATOM 788 C CA . ARG A 1 111 ? -8.924 3.490 20.213 1.00 97.31 111 ARG A CA 1
ATOM 789 C C . ARG A 1 111 ? -9.204 2.136 20.869 1.00 97.31 111 ARG A C 1
ATOM 791 O O . ARG A 1 111 ? -10.327 1.913 21.307 1.00 97.31 111 ARG A O 1
ATOM 798 N N . ARG A 1 112 ? -8.206 1.247 20.943 1.00 96.06 112 ARG A N 1
ATOM 799 C CA . ARG A 1 112 ? -8.326 -0.131 21.447 1.00 96.06 112 ARG A CA 1
ATOM 800 C C . ARG A 1 112 ? -9.446 -0.920 20.755 1.00 96.06 112 ARG A C 1
ATOM 802 O O . ARG A 1 112 ? -10.103 -1.746 21.383 1.00 96.06 112 ARG A O 1
ATOM 809 N N . VAL A 1 113 ? -9.664 -0.665 19.464 1.00 96.19 113 VAL A N 1
ATOM 810 C CA . VAL A 1 113 ? -10.598 -1.447 18.646 1.00 96.19 113 VAL A CA 1
ATOM 811 C C . VAL A 1 113 ? -9.985 -2.825 18.420 1.00 96.19 113 VAL A C 1
ATOM 813 O O . VAL A 1 113 ? -8.824 -2.930 18.019 1.00 96.19 113 VAL A O 1
ATOM 816 N N . ALA A 1 114 ? -10.750 -3.881 18.692 1.00 93.06 114 ALA A N 1
ATOM 817 C CA . ALA A 1 114 ? -10.316 -5.243 18.418 1.00 93.06 114 ALA A CA 1
ATOM 818 C C . ALA A 1 114 ? -10.200 -5.441 16.899 1.00 93.06 114 ALA A C 1
ATOM 820 O O . ALA A 1 114 ? -11.181 -5.301 16.171 1.00 93.06 114 ALA A O 1
ATOM 821 N N . VAL A 1 115 ? -8.992 -5.748 16.429 1.00 93.94 115 VAL A N 1
ATOM 822 C CA . VAL A 1 115 ? -8.715 -6.086 15.029 1.00 93.94 115 VAL A CA 1
ATOM 823 C C . VAL A 1 115 ? -8.434 -7.578 14.960 1.00 93.94 115 VAL A C 1
ATOM 825 O O . VAL A 1 115 ? -7.710 -8.110 15.803 1.00 93.94 115 VAL A O 1
ATOM 828 N N . ASP A 1 116 ? -9.007 -8.245 13.963 1.00 95.69 116 ASP A N 1
ATOM 829 C CA . ASP A 1 116 ? -8.696 -9.643 13.684 1.00 95.69 116 ASP A CA 1
ATOM 830 C C . ASP A 1 116 ? -7.176 -9.825 13.451 1.00 95.69 116 ASP A C 1
ATOM 832 O O . ASP A 1 116 ? -6.591 -9.075 12.661 1.00 95.69 116 ASP A O 1
ATOM 836 N N . PRO A 1 117 ? -6.507 -10.788 14.112 1.00 95.50 117 PRO A N 1
ATOM 837 C CA . PRO A 1 117 ? -5.068 -10.992 13.945 1.00 95.50 117 PRO A CA 1
ATOM 838 C C . PRO A 1 117 ? -4.646 -11.327 12.508 1.00 95.50 117 PRO A C 1
ATOM 840 O O . PRO A 1 117 ? -3.554 -10.937 12.094 1.00 95.50 117 PRO A O 1
ATOM 843 N N . GLY A 1 118 ? -5.497 -12.020 11.742 1.00 97.50 118 GLY A N 1
ATOM 844 C CA . GLY A 1 118 ? -5.252 -12.304 10.328 1.00 97.50 118 GLY A CA 1
ATOM 845 C C . GLY A 1 118 ? -5.244 -11.022 9.500 1.00 97.50 118 GLY A C 1
ATOM 846 O O . GLY A 1 118 ? -4.304 -10.774 8.747 1.00 97.50 118 GLY A O 1
ATOM 847 N N . LEU A 1 119 ? -6.223 -10.144 9.728 1.00 96.38 119 LEU A N 1
ATOM 848 C CA . LEU A 1 119 ? -6.260 -8.818 9.111 1.00 96.38 119 LEU A CA 1
ATOM 849 C C . LEU A 1 119 ? -5.045 -7.952 9.497 1.00 96.38 119 LEU A C 1
ATOM 851 O O . LEU A 1 119 ? -4.482 -7.275 8.637 1.00 96.38 119 LEU A O 1
ATOM 855 N N . ASP A 1 120 ? -4.600 -7.967 10.758 1.00 96.38 120 ASP A N 1
ATOM 856 C CA . ASP A 1 120 ? -3.400 -7.212 11.166 1.00 96.38 120 ASP A CA 1
ATOM 857 C C . ASP A 1 120 ? -2.135 -7.721 10.452 1.00 96.38 120 ASP A C 1
ATOM 859 O O . ASP A 1 120 ? -1.291 -6.919 10.037 1.00 96.38 120 ASP A O 1
ATOM 863 N N . ALA A 1 121 ? -2.028 -9.040 10.255 1.00 97.38 121 ALA A N 1
ATOM 864 C CA . ALA A 1 121 ? -0.941 -9.661 9.506 1.00 97.38 121 ALA A CA 1
ATOM 865 C C . ALA A 1 121 ? -0.981 -9.295 8.011 1.00 97.38 121 ALA A C 1
ATOM 867 O O . ALA A 1 121 ? 0.058 -8.948 7.449 1.00 97.38 121 ALA A O 1
ATOM 868 N N . GLU A 1 122 ? -2.162 -9.288 7.383 1.00 97.56 122 GLU A N 1
ATOM 869 C CA . GLU A 1 122 ? -2.344 -8.834 5.994 1.00 97.56 122 GLU A CA 1
ATOM 870 C C . GLU A 1 122 ? -1.900 -7.374 5.815 1.00 97.56 122 GLU A C 1
ATOM 872 O O . GLU A 1 122 ? -1.161 -7.050 4.885 1.00 97.56 122 GLU A O 1
ATOM 877 N N . VAL A 1 123 ? -2.280 -6.485 6.738 1.00 97.25 123 VAL A N 1
ATOM 878 C CA . VAL A 1 123 ? -1.879 -5.067 6.705 1.00 97.25 123 VAL A CA 1
ATOM 879 C C . VAL A 1 123 ? -0.369 -4.911 6.891 1.00 97.25 123 VAL A C 1
ATOM 881 O O . VAL A 1 123 ? 0.266 -4.086 6.221 1.00 97.25 123 VAL A O 1
ATOM 884 N N . LEU A 1 124 ? 0.239 -5.702 7.778 1.00 96.75 124 LEU A N 1
ATOM 885 C CA . LEU A 1 124 ? 1.687 -5.696 7.967 1.00 96.75 124 LEU A CA 1
ATOM 886 C C . LEU A 1 124 ? 2.412 -6.175 6.702 1.00 96.75 124 LEU A C 1
ATOM 888 O O . LEU A 1 124 ? 3.372 -5.535 6.268 1.00 96.75 124 LEU A O 1
ATOM 892 N N . ALA A 1 125 ? 1.927 -7.242 6.070 1.00 97.00 125 ALA A N 1
ATOM 893 C CA . ALA A 1 125 ? 2.473 -7.736 4.813 1.00 97.00 125 ALA A CA 1
ATOM 894 C C . ALA A 1 125 ? 2.342 -6.682 3.700 1.00 97.00 125 ALA A C 1
ATOM 896 O O . ALA A 1 125 ? 3.331 -6.329 3.062 1.00 97.00 125 ALA A O 1
ATOM 897 N N . ALA A 1 126 ? 1.161 -6.081 3.529 1.00 96.12 126 ALA A N 1
ATOM 898 C CA . ALA A 1 126 ? 0.907 -5.076 2.494 1.00 96.12 126 ALA A CA 1
ATOM 899 C C . ALA A 1 126 ? 1.765 -3.804 2.641 1.00 96.12 126 ALA A C 1
ATOM 901 O O . ALA A 1 126 ? 2.101 -3.157 1.642 1.00 96.12 126 ALA A O 1
ATOM 902 N N . THR A 1 127 ? 2.136 -3.437 3.872 1.00 96.19 127 THR A N 1
ATOM 903 C CA . THR A 1 127 ? 2.967 -2.254 4.157 1.00 96.19 127 THR A CA 1
ATOM 904 C C . THR A 1 127 ? 4.470 -2.520 4.053 1.00 96.19 127 THR A C 1
ATOM 906 O O . THR A 1 127 ? 5.222 -1.576 3.811 1.00 96.19 127 THR A O 1
ATOM 909 N N . THR A 1 128 ? 4.906 -3.778 4.169 1.00 94.12 128 THR A N 1
ATOM 910 C CA . THR A 1 128 ? 6.329 -4.168 4.155 1.00 94.12 128 THR A CA 1
ATOM 911 C C . THR A 1 128 ? 6.776 -4.854 2.864 1.00 94.12 128 THR A C 1
ATOM 913 O O . THR A 1 128 ? 7.961 -4.804 2.535 1.00 94.12 128 THR A O 1
ATOM 916 N N . ALA A 1 129 ? 5.856 -5.444 2.096 1.00 93.56 129 ALA A N 1
ATOM 917 C CA . ALA A 1 129 ? 6.172 -6.116 0.841 1.00 93.56 129 ALA A CA 1
ATOM 918 C C . ALA A 1 129 ? 6.854 -5.167 -0.158 1.00 93.56 129 ALA A C 1
ATOM 920 O O . ALA A 1 129 ? 6.453 -4.011 -0.336 1.00 93.56 129 ALA A O 1
ATOM 921 N N . ARG A 1 130 ? 7.874 -5.655 -0.861 1.00 91.25 130 ARG A N 1
ATOM 922 C CA . ARG A 1 130 ? 8.565 -4.895 -1.905 1.00 91.25 130 ARG A CA 1
ATOM 923 C C . ARG A 1 130 ? 8.267 -5.524 -3.266 1.00 91.25 130 ARG A C 1
ATOM 925 O O . ARG A 1 130 ? 8.445 -6.734 -3.376 1.00 91.25 130 ARG A O 1
ATOM 932 N N . PRO A 1 131 ? 7.856 -4.739 -4.281 1.00 88.69 131 PRO A N 1
ATOM 933 C CA . PRO A 1 131 ? 7.831 -5.227 -5.655 1.00 88.69 131 PRO A CA 1
ATOM 934 C C . PRO A 1 131 ? 9.208 -5.784 -6.022 1.00 88.69 131 PRO A C 1
ATOM 936 O O . PRO A 1 131 ? 10.229 -5.163 -5.703 1.00 88.69 131 PRO A O 1
ATOM 939 N N . SER A 1 132 ? 9.229 -6.965 -6.628 1.00 91.44 132 SER A N 1
ATOM 940 C CA . SER A 1 132 ? 10.451 -7.736 -6.882 1.00 91.44 132 SER A CA 1
ATOM 941 C C . SER A 1 132 ? 10.753 -7.885 -8.368 1.00 91.44 132 SER A C 1
ATOM 943 O O . SER A 1 132 ? 11.915 -8.072 -8.734 1.00 91.44 132 SER A O 1
ATOM 945 N N . ALA A 1 133 ? 9.738 -7.739 -9.226 1.00 91.81 133 ALA A N 1
ATOM 946 C CA . ALA A 1 133 ? 9.922 -7.787 -10.663 1.00 91.81 133 ALA A CA 1
ATOM 947 C C . ALA A 1 133 ? 10.885 -6.695 -11.152 1.00 91.81 133 ALA A C 1
ATOM 949 O O . ALA A 1 133 ? 10.792 -5.513 -10.803 1.00 91.81 133 ALA A O 1
ATOM 950 N N . THR A 1 134 ? 11.813 -7.115 -12.008 1.00 88.06 134 THR A N 1
ATOM 951 C CA . THR A 1 134 ? 12.806 -6.249 -12.649 1.00 88.06 134 THR A CA 1
ATOM 952 C C . THR A 1 134 ? 12.352 -5.791 -14.033 1.00 88.06 134 THR A C 1
ATOM 954 O O . THR A 1 134 ? 12.692 -4.685 -14.450 1.00 88.06 134 THR A O 1
ATOM 957 N N . GLU A 1 135 ? 11.543 -6.597 -14.727 1.00 91.75 135 GLU A N 1
ATOM 958 C CA . GLU A 1 135 ? 10.949 -6.222 -16.008 1.00 91.75 135 GLU A CA 1
ATOM 959 C C . GLU A 1 135 ? 9.889 -5.117 -15.810 1.00 91.75 135 GLU A C 1
ATOM 961 O O . GLU A 1 135 ? 8.992 -5.283 -14.979 1.00 91.75 135 GLU A O 1
ATOM 966 N N . PRO A 1 136 ? 9.920 -4.007 -16.579 1.00 89.56 136 PRO A N 1
ATOM 967 C CA . PRO A 1 136 ? 9.025 -2.867 -16.361 1.00 89.56 136 PRO A CA 1
ATOM 968 C C . PRO A 1 136 ? 7.529 -3.206 -16.371 1.00 89.56 136 PRO A C 1
ATOM 970 O O . PRO A 1 136 ? 6.782 -2.688 -15.544 1.00 89.56 136 PRO A O 1
ATOM 973 N N . ALA A 1 137 ? 7.081 -4.072 -17.286 1.00 91.62 137 ALA A N 1
ATOM 974 C CA . ALA A 1 137 ? 5.669 -4.442 -17.393 1.00 91.62 137 ALA A CA 1
ATOM 975 C C . ALA A 1 137 ? 5.209 -5.292 -16.197 1.00 91.62 137 ALA A C 1
ATOM 977 O O . ALA A 1 137 ? 4.174 -5.005 -15.597 1.00 91.62 137 ALA A O 1
ATOM 978 N N . ALA A 1 138 ? 6.013 -6.286 -15.811 1.00 93.69 138 ALA A N 1
ATOM 979 C CA . ALA A 1 138 ? 5.750 -7.114 -14.639 1.00 93.69 138 ALA A CA 1
ATOM 980 C C . ALA A 1 138 ? 5.791 -6.286 -13.344 1.00 93.69 138 ALA A C 1
ATOM 982 O O . ALA A 1 138 ? 4.895 -6.399 -12.512 1.00 93.69 138 ALA A O 1
ATOM 983 N N . ARG A 1 139 ? 6.763 -5.374 -13.209 1.00 94.88 139 ARG A N 1
ATOM 984 C CA . ARG A 1 139 ? 6.866 -4.463 -12.060 1.00 94.88 139 ARG A CA 1
ATOM 985 C C . ARG A 1 139 ? 5.648 -3.561 -11.930 1.00 94.88 139 ARG A C 1
ATOM 987 O O . ARG A 1 139 ? 5.116 -3.405 -10.836 1.00 94.88 139 ARG A O 1
ATOM 994 N N . LEU A 1 140 ? 5.191 -2.978 -13.036 1.00 95.56 140 LEU A N 1
ATOM 995 C CA . LEU A 1 140 ? 3.991 -2.148 -13.040 1.00 95.56 140 LEU A CA 1
ATOM 996 C C . LEU A 1 140 ? 2.749 -2.954 -12.628 1.00 95.56 140 LEU A C 1
ATOM 998 O O . LEU A 1 140 ? 1.942 -2.467 -11.838 1.00 95.56 140 LEU A O 1
ATOM 1002 N N . ALA A 1 141 ? 2.615 -4.191 -13.113 1.00 96.38 141 ALA A N 1
ATOM 1003 C CA . ALA A 1 141 ? 1.531 -5.086 -12.716 1.00 96.38 141 ALA A CA 1
ATOM 1004 C C . ALA A 1 141 ? 1.575 -5.417 -11.211 1.00 96.38 141 ALA A C 1
ATOM 1006 O O . ALA A 1 141 ? 0.548 -5.304 -10.543 1.00 96.38 141 ALA A O 1
ATOM 1007 N N . GLU A 1 142 ? 2.754 -5.735 -10.661 1.00 97.31 142 GLU A N 1
ATOM 1008 C CA . GLU A 1 142 ? 2.943 -5.970 -9.221 1.00 97.31 142 GLU A CA 1
ATOM 1009 C C . GLU A 1 142 ? 2.562 -4.743 -8.382 1.00 97.31 142 GLU A C 1
ATOM 1011 O O . GLU A 1 142 ? 1.851 -4.868 -7.384 1.00 97.31 142 GLU A O 1
ATOM 1016 N N . ILE A 1 143 ? 2.997 -3.545 -8.786 1.00 97.81 143 ILE A N 1
ATOM 1017 C CA . ILE A 1 143 ? 2.670 -2.304 -8.072 1.00 97.81 143 ILE A CA 1
ATOM 1018 C C . ILE A 1 143 ? 1.161 -2.045 -8.112 1.00 97.81 143 ILE A C 1
ATOM 1020 O O . ILE A 1 143 ? 0.570 -1.724 -7.082 1.00 97.81 143 ILE A O 1
ATOM 1024 N N . ASN A 1 144 ? 0.522 -2.205 -9.274 1.00 97.94 144 ASN A N 1
ATOM 1025 C CA . ASN A 1 144 ? -0.917 -1.990 -9.419 1.00 97.94 144 ASN A CA 1
ATOM 1026 C C . ASN A 1 144 ? -1.735 -2.979 -8.575 1.00 97.94 144 ASN A C 1
ATOM 1028 O O . ASN A 1 144 ? -2.696 -2.565 -7.924 1.00 97.94 144 ASN A O 1
ATOM 1032 N N . ALA A 1 145 ? -1.332 -4.253 -8.533 1.00 98.00 145 ALA A N 1
ATOM 1033 C CA . ALA A 1 145 ? -1.943 -5.249 -7.657 1.00 98.00 145 ALA A CA 1
ATOM 1034 C C . ALA A 1 145 ? -1.786 -4.856 -6.179 1.00 98.00 145 ALA A C 1
ATOM 1036 O O . ALA A 1 145 ? -2.772 -4.787 -5.448 1.00 98.00 145 ALA A O 1
ATOM 1037 N N . ALA A 1 146 ? -0.576 -4.466 -5.765 1.00 98.00 146 ALA A N 1
ATOM 1038 C CA . ALA A 1 146 ? -0.314 -4.026 -4.398 1.00 98.00 146 ALA A CA 1
ATOM 1039 C C . ALA A 1 146 ? -1.125 -2.778 -4.002 1.00 98.00 146 ALA A C 1
ATOM 1041 O O . ALA A 1 146 ? -1.551 -2.663 -2.852 1.00 98.00 146 ALA A O 1
ATOM 1042 N N . ILE A 1 147 ? -1.360 -1.840 -4.929 1.00 98.25 147 ILE A N 1
ATOM 1043 C CA . ILE A 1 147 ? -2.220 -0.669 -4.692 1.00 98.25 147 ILE A CA 1
ATOM 1044 C C . ILE A 1 147 ? -3.668 -1.104 -4.463 1.00 98.25 147 ILE A C 1
ATOM 1046 O O . ILE A 1 147 ? -4.306 -0.608 -3.531 1.00 98.25 147 ILE A O 1
ATOM 1050 N N . LEU A 1 148 ? -4.195 -1.999 -5.303 1.00 98.31 148 LEU A N 1
ATOM 1051 C CA . LEU A 1 148 ? -5.566 -2.493 -5.180 1.00 98.31 148 LEU A CA 1
ATOM 1052 C C . LEU A 1 148 ? -5.772 -3.215 -3.844 1.00 98.31 148 LEU A C 1
ATOM 1054 O O . LEU A 1 148 ? -6.701 -2.885 -3.107 1.00 98.31 148 LEU A O 1
ATOM 1058 N N . ASP A 1 149 ? -4.864 -4.122 -3.492 1.00 98.00 149 ASP A N 1
ATOM 1059 C CA . ASP A 1 149 ? -4.913 -4.853 -2.225 1.00 98.00 149 ASP A CA 1
ATOM 1060 C C . ASP A 1 149 ? -4.837 -3.898 -1.030 1.00 98.00 149 ASP A C 1
ATOM 1062 O O . ASP A 1 149 ? -5.643 -3.978 -0.100 1.00 98.00 149 ASP A O 1
ATOM 1066 N N . ALA A 1 150 ? -3.924 -2.924 -1.073 1.00 97.81 150 ALA A N 1
ATOM 1067 C CA . ALA A 1 150 ? -3.779 -1.938 -0.010 1.00 97.81 150 ALA A CA 1
ATOM 1068 C C . ALA A 1 150 ? -5.021 -1.037 0.141 1.00 97.81 150 ALA A C 1
ATOM 1070 O O . ALA A 1 150 ? -5.361 -0.646 1.259 1.00 97.81 150 ALA A O 1
ATOM 1071 N N . ARG A 1 151 ? -5.726 -0.722 -0.954 1.00 98.38 151 ARG A N 1
ATOM 1072 C CA . ARG A 1 151 ? -7.005 0.008 -0.915 1.00 98.38 151 ARG A CA 1
ATOM 1073 C C . ARG A 1 151 ? -8.112 -0.823 -0.280 1.00 98.38 151 ARG A C 1
ATOM 1075 O O . ARG A 1 151 ? -8.746 -0.340 0.653 1.00 98.38 151 ARG A O 1
ATOM 1082 N N . ASN A 1 152 ? -8.262 -2.079 -0.696 1.00 98.50 152 ASN A N 1
ATOM 1083 C CA . ASN A 1 152 ? -9.242 -2.999 -0.116 1.00 98.50 152 ASN A CA 1
ATOM 1084 C C . ASN A 1 152 ? -9.028 -3.165 1.397 1.00 98.50 152 ASN A C 1
ATOM 1086 O O . ASN A 1 152 ? -9.978 -3.123 2.181 1.00 98.50 152 ASN A O 1
ATOM 1090 N N . LEU A 1 153 ? -7.770 -3.295 1.831 1.00 98.31 153 LEU A N 1
ATOM 1091 C CA . LEU A 1 153 ? -7.423 -3.313 3.252 1.00 98.31 153 LEU A CA 1
ATOM 1092 C C . LEU A 1 153 ? -7.761 -1.985 3.940 1.00 98.31 153 LEU A C 1
ATOM 1094 O O . LEU A 1 153 ? -8.276 -1.990 5.056 1.00 98.31 153 LEU A O 1
ATOM 1098 N N . SER A 1 154 ? -7.520 -0.848 3.285 1.00 97.88 154 SER A N 1
ATOM 1099 C CA . SER A 1 154 ? -7.819 0.474 3.844 1.00 97.88 154 SER A CA 1
ATOM 1100 C C . SER A 1 154 ? -9.311 0.672 4.090 1.00 97.88 154 SER A C 1
ATOM 1102 O O . SER A 1 154 ? -9.674 1.256 5.114 1.00 97.88 154 SER A O 1
ATOM 1104 N N . ASP A 1 155 ? -10.159 0.162 3.201 1.00 98.12 155 ASP A N 1
ATOM 1105 C CA . ASP A 1 155 ? -11.614 0.232 3.336 1.00 98.12 155 ASP A CA 1
ATOM 1106 C C . ASP A 1 155 ? -12.112 -0.693 4.453 1.00 98.12 155 ASP A C 1
ATOM 1108 O O . ASP A 1 155 ? -12.920 -0.279 5.284 1.00 98.12 155 ASP A O 1
ATOM 1112 N N . ARG A 1 156 ? -11.545 -1.905 4.566 1.00 98.06 156 ARG A N 1
ATOM 1113 C CA . ARG A 1 156 ? -11.811 -2.815 5.697 1.00 98.06 156 ARG A CA 1
ATOM 1114 C C . ARG A 1 156 ? -11.431 -2.179 7.037 1.00 98.06 156 ARG A C 1
ATOM 1116 O O . ARG A 1 156 ? -12.212 -2.247 7.981 1.00 98.06 156 ARG A O 1
ATOM 1123 N N . LEU A 1 157 ? -10.269 -1.525 7.130 1.00 97.38 157 LEU A N 1
ATOM 1124 C CA . LEU A 1 157 ? -9.865 -0.807 8.347 1.00 97.38 157 LEU A CA 1
ATOM 1125 C C . LEU A 1 157 ? -10.729 0.433 8.610 1.00 97.38 157 LEU A C 1
ATOM 1127 O O . LEU A 1 157 ? -10.988 0.755 9.767 1.00 97.38 157 LEU A O 1
ATOM 1131 N N . ALA A 1 158 ? -11.178 1.132 7.565 1.00 96.62 158 ALA A N 1
ATOM 1132 C CA . ALA A 1 158 ? -12.071 2.279 7.705 1.00 96.62 158 ALA A CA 1
ATOM 1133 C C . ALA A 1 158 ? -13.435 1.869 8.277 1.00 96.62 158 ALA A C 1
ATOM 1135 O O . ALA A 1 158 ? -13.939 2.561 9.155 1.00 96.62 158 ALA A O 1
ATOM 1136 N N . ALA A 1 159 ? -13.980 0.725 7.856 1.00 96.44 159 ALA A N 1
ATOM 1137 C CA . ALA A 1 159 ? -15.231 0.181 8.388 1.00 96.44 159 ALA A CA 1
ATOM 1138 C C . ALA A 1 159 ? -15.153 -0.187 9.883 1.00 96.44 159 ALA A C 1
ATOM 1140 O O . ALA A 1 159 ? -16.163 -0.183 10.575 1.00 96.44 159 ALA A O 1
ATOM 1141 N N . LEU A 1 160 ? -13.957 -0.486 10.402 1.00 95.88 160 LEU A N 1
ATOM 1142 C CA . LEU A 1 160 ? -13.738 -0.687 11.842 1.00 95.88 160 LEU A CA 1
ATOM 1143 C C . LEU A 1 160 ? -13.610 0.637 12.617 1.00 95.88 160 LEU A C 1
ATOM 1145 O O . LEU A 1 160 ? -13.683 0.646 13.845 1.00 95.88 160 LEU A O 1
ATOM 1149 N N . LEU A 1 161 ? -13.340 1.743 11.918 1.00 93.06 161 LEU A N 1
ATOM 1150 C CA . LEU A 1 161 ? -13.157 3.072 12.501 1.00 93.06 161 LEU A CA 1
ATOM 1151 C C . LEU A 1 161 ? -14.427 3.931 12.467 1.00 93.06 161 LEU A C 1
ATOM 1153 O O . LEU A 1 161 ? -14.499 4.877 13.258 1.00 93.06 161 LEU A O 1
ATOM 1157 N N . SER A 1 162 ? -15.369 3.641 11.568 1.00 90.38 162 SER A N 1
ATOM 1158 C CA . SER A 1 162 ? -16.698 4.266 11.512 1.00 90.38 162 SER A CA 1
ATOM 1159 C C . SER A 1 162 ? -17.549 3.867 12.708 1.00 90.38 162 SER A C 1
ATOM 1161 O O . SER A 1 162 ? -18.107 4.783 13.347 1.00 90.38 162 SER A O 1
#

Radius of gyration: 32.31 Å; chains: 1; bounding box: 86×66×66 Å

Organism: NCBI:txid2579971

pLDDT: mean 73.09, std 23.69, range [34.31, 98.5]

Foldseek 3Di:
DDDDDDDDDDDDDDDDDDDDDDDDDDDDDDDDDDDDDDDPPPPDDPPPPPDDDDDDPVVVVVVVVVVVVVCVVCVPPDPCPPLNVLLVVLVVLLQVLLVLLVVLVVVCVVVVQDDDPVLVVLNVCLNPDDQDDPDSVSSSVVSVVSSVSSVVSSVVSVVSVD